Protein AF-A0A9N9J9T2-F1 (afdb_monomer_lite)

Sequence (168 aa):
MKNNNKITGERVERVKNRGFSSGNGGGGSRDRTGNNSKQLHEVREGLENTSSYTTLITSTDAVPVNKYKIKTFNEYQQLSKYFEQQIKIYNGIKRSLDLYMMKANEIMTEINDSDLTNIHQRNLKKIKKLFGDDSKCQEEIKKFYELQDDLKMIEEACKNATTNGIYK

Organism: NCBI:txid1348616

Radius of gyration: 35.99 Å; chains: 1; bounding box: 123×33×76 Å

Secondary structure (DSSP, 8-state):
------------------------------------------------------------------S----SHHHHHHHHHHHHHHHHHHHHHHHHHHHHHHHHHHHHHHHHT---HHHHHHHHHHHHHHHSTTSHHHHHHHHHHHHHHHHHHHHHHHHHHHHTTTT-

pLDDT: mean 70.75, std 25.99, range [29.69, 97.19]

Foldseek 3Di:
DDDDDDDDDDDDDDDDDDDDDDDDDDDDDDDDDDDDDDDDDDDDDDDDDDDDPPPPPPPCPPPPPLPQADQAPVSVVVLVVVVVVLVVLLVVLVVVLVVLVVVVVVLVVQVVVDPDPVSVVVSVVVCCACPNCPHPNVVSVVVNVVSVVNVVSSVVNVVVCVVVPSVD

Structure (mmCIF, N/CA/C/O backbone):
data_AF-A0A9N9J9T2-F1
#
_entry.id   AF-A0A9N9J9T2-F1
#
loop_
_atom_site.group_PDB
_atom_site.id
_atom_site.type_symbol
_atom_site.label_atom_id
_atom_site.label_alt_id
_atom_site.label_comp_id
_atom_site.label_asym_id
_atom_site.label_entity_id
_atom_site.label_seq_id
_atom_site.pdbx_PDB_ins_code
_atom_site.Cartn_x
_atom_site.Cartn_y
_atom_site.Cartn_z
_atom_site.occupancy
_atom_site.B_iso_or_equiv
_atom_site.auth_seq_id
_atom_site.auth_comp_id
_atom_site.auth_asym_id
_atom_site.auth_atom_id
_atom_site.pdbx_PDB_model_num
ATOM 1 N N . MET A 1 1 ? 60.808 2.353 -38.853 1.00 43.38 1 MET A N 1
ATOM 2 C CA . MET A 1 1 ? 59.407 2.762 -39.096 1.00 43.38 1 MET A CA 1
ATOM 3 C C . MET A 1 1 ? 58.790 1.794 -40.095 1.00 43.38 1 MET A C 1
ATOM 5 O O . MET A 1 1 ? 59.208 1.800 -41.244 1.00 43.38 1 MET A O 1
ATOM 9 N N . LYS A 1 2 ? 57.892 0.904 -39.656 1.00 41.19 2 LYS A N 1
ATOM 10 C CA . LYS A 1 2 ? 57.123 -0.006 -40.523 1.00 41.19 2 LYS A CA 1
ATOM 11 C C . LYS A 1 2 ? 55.777 -0.316 -39.866 1.00 41.19 2 LYS A C 1
ATOM 13 O O . LYS A 1 2 ? 55.774 -0.679 -38.694 1.00 41.19 2 LYS A O 1
ATOM 18 N N . ASN A 1 3 ? 54.697 -0.136 -40.629 1.00 34.12 3 ASN A N 1
ATOM 19 C CA . ASN A 1 3 ? 53.505 -0.996 -40.766 1.00 34.12 3 ASN A CA 1
ATOM 20 C C . ASN A 1 3 ? 52.404 -0.151 -41.442 1.00 34.12 3 ASN A C 1
ATOM 22 O O . ASN A 1 3 ? 51.939 0.820 -40.862 1.00 34.12 3 ASN A O 1
ATOM 26 N N . ASN A 1 4 ? 52.185 -0.272 -42.754 1.00 37.31 4 ASN A N 1
ATOM 27 C CA . ASN A 1 4 ? 51.507 -1.339 -43.516 1.00 37.31 4 ASN A CA 1
ATOM 28 C C . ASN A 1 4 ? 49.976 -1.192 -43.524 1.00 37.31 4 ASN A C 1
ATOM 30 O O . ASN A 1 4 ? 49.274 -1.742 -42.682 1.00 37.31 4 ASN A O 1
ATOM 34 N N . ASN A 1 5 ? 49.493 -0.503 -44.564 1.00 40.44 5 ASN A N 1
ATOM 35 C CA . ASN A 1 5 ? 48.143 -0.632 -45.108 1.00 40.44 5 ASN A CA 1
ATOM 36 C C . ASN A 1 5 ? 47.940 -2.043 -45.681 1.00 40.44 5 ASN A C 1
ATOM 38 O O . ASN A 1 5 ? 48.759 -2.506 -46.478 1.00 40.44 5 ASN A O 1
ATOM 42 N N . LYS A 1 6 ? 46.815 -2.687 -45.356 1.00 43.19 6 LYS A N 1
ATOM 43 C CA . LYS A 1 6 ? 46.263 -3.796 -46.146 1.00 43.19 6 LYS A CA 1
ATOM 44 C C . LYS A 1 6 ? 44.736 -3.796 -46.050 1.00 43.19 6 LYS A C 1
ATOM 46 O O . LYS A 1 6 ? 44.166 -4.214 -45.050 1.00 43.19 6 LYS A O 1
ATOM 51 N N . ILE A 1 7 ? 44.101 -3.317 -47.115 1.00 44.78 7 ILE A N 1
ATOM 52 C CA . ILE A 1 7 ? 42.688 -3.540 -47.441 1.00 44.78 7 ILE A CA 1
ATOM 53 C C . ILE A 1 7 ? 42.634 -4.785 -48.331 1.00 44.78 7 ILE A C 1
ATOM 55 O O . ILE A 1 7 ? 43.474 -4.911 -49.220 1.00 44.78 7 ILE A O 1
ATOM 59 N N . THR A 1 8 ? 41.688 -5.697 -48.089 1.00 38.03 8 THR A N 1
ATOM 60 C CA . THR A 1 8 ? 40.951 -6.500 -49.098 1.00 38.03 8 THR A CA 1
ATOM 61 C C . THR A 1 8 ? 40.082 -7.547 -48.400 1.00 38.03 8 THR A C 1
ATOM 63 O O . THR A 1 8 ? 40.555 -8.253 -47.512 1.00 38.03 8 THR A O 1
ATOM 66 N N . GLY A 1 9 ? 38.822 -7.666 -48.827 1.00 33.72 9 GLY A N 1
ATOM 67 C CA . GLY A 1 9 ? 37.941 -8.760 -48.418 1.00 33.72 9 GLY A CA 1
ATOM 68 C C . GLY A 1 9 ? 36.451 -8.450 -48.526 1.00 33.72 9 GLY A C 1
ATOM 69 O O . GLY A 1 9 ? 35.748 -8.517 -47.524 1.00 33.72 9 GLY A O 1
ATOM 70 N N . GLU A 1 10 ? 35.970 -8.114 -49.724 1.00 37.34 10 GLU A N 1
ATOM 71 C CA . GLU A 1 10 ? 34.547 -8.209 -50.062 1.00 37.34 10 GLU A CA 1
ATOM 72 C C . GLU A 1 10 ? 34.051 -9.652 -49.883 1.00 37.34 10 GLU A C 1
ATOM 74 O O . GLU A 1 10 ? 34.655 -10.594 -50.397 1.00 37.34 10 GLU A O 1
ATOM 79 N N . ARG A 1 11 ? 32.894 -9.821 -49.235 1.00 36.78 11 ARG A N 1
ATOM 80 C CA . ARG A 1 11 ? 31.978 -10.923 -49.547 1.00 36.78 11 ARG A CA 1
ATOM 81 C C . ARG A 1 11 ? 30.538 -10.469 -49.339 1.00 36.78 11 ARG A C 1
ATOM 83 O O . ARG A 1 11 ? 30.007 -10.466 -48.234 1.00 36.78 11 ARG A O 1
ATOM 90 N N . VAL A 1 12 ? 29.931 -10.074 -50.450 1.00 43.47 12 VAL A N 1
ATOM 91 C CA . VAL A 1 12 ? 28.489 -9.906 -50.628 1.00 43.47 12 VAL A CA 1
ATOM 92 C C . VAL A 1 12 ? 27.854 -11.295 -50.629 1.00 43.47 12 VAL A C 1
ATOM 94 O O . VAL A 1 12 ? 28.227 -12.127 -51.452 1.00 43.47 12 VAL A O 1
ATOM 97 N N . GLU A 1 13 ? 26.871 -11.556 -49.763 1.00 37.25 13 GLU A N 1
ATOM 98 C CA . GLU A 1 13 ? 25.964 -12.686 -49.976 1.00 37.25 13 GLU A CA 1
ATOM 99 C C . GLU A 1 13 ? 24.523 -12.413 -49.502 1.00 37.25 13 GLU A C 1
ATOM 101 O O . GLU A 1 13 ? 24.200 -12.439 -48.321 1.00 37.25 13 GLU A O 1
ATOM 106 N N . ARG A 1 14 ? 23.671 -12.212 -50.518 1.00 38.03 14 ARG A N 1
ATOM 107 C CA . ARG A 1 14 ? 22.262 -12.622 -50.665 1.00 38.03 14 ARG A CA 1
ATOM 108 C C . ARG A 1 14 ? 21.184 -12.068 -49.719 1.00 38.03 14 ARG A C 1
ATOM 110 O O . ARG A 1 14 ? 20.815 -12.653 -48.706 1.00 38.03 14 ARG A O 1
ATOM 117 N N . VAL A 1 15 ? 20.507 -11.059 -50.269 1.00 39.31 15 VAL A N 1
ATOM 118 C CA . VAL A 1 15 ? 19.073 -10.763 -50.123 1.00 39.31 15 VAL A CA 1
ATOM 119 C C . VAL A 1 15 ? 18.217 -12.030 -50.289 1.00 39.31 15 VAL A C 1
ATOM 121 O O . VAL A 1 15 ? 18.345 -12.752 -51.281 1.00 39.31 15 VAL A O 1
ATOM 124 N N . LYS A 1 16 ? 17.279 -12.257 -49.362 1.00 44.72 16 LYS A N 1
ATOM 125 C CA . LYS A 1 16 ? 16.072 -13.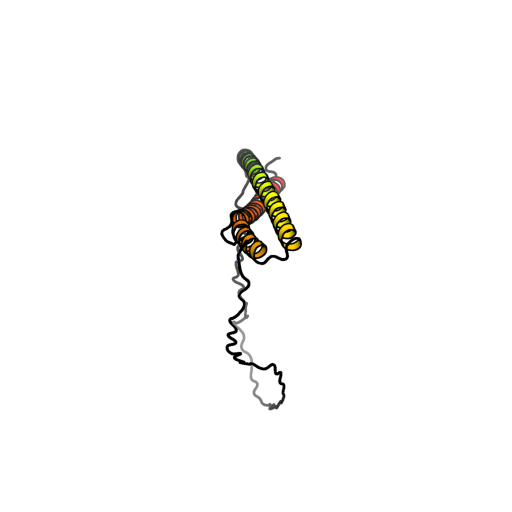064 -49.596 1.00 44.72 16 LYS A CA 1
ATOM 126 C C . LYS A 1 16 ? 14.836 -12.259 -49.204 1.00 44.72 16 LYS A C 1
ATOM 128 O O . LYS A 1 16 ? 14.505 -12.136 -48.030 1.00 44.72 16 LYS A O 1
ATOM 133 N N . ASN A 1 17 ? 14.155 -11.762 -50.233 1.00 38.88 17 ASN A N 1
ATOM 134 C CA . ASN A 1 17 ? 12.765 -11.325 -50.198 1.00 38.88 17 ASN A CA 1
ATOM 135 C C . ASN A 1 17 ? 11.857 -12.473 -49.740 1.00 38.88 17 ASN A C 1
ATOM 137 O O . ASN A 1 17 ? 11.905 -13.559 -50.321 1.00 38.88 17 ASN A O 1
ATOM 141 N N . ARG A 1 18 ? 10.961 -12.199 -48.789 1.00 41.44 18 ARG A N 1
ATOM 142 C CA . ARG A 1 18 ? 9.620 -12.797 -48.744 1.00 41.44 18 ARG A CA 1
ATOM 143 C C . ARG A 1 18 ? 8.644 -11.720 -48.294 1.00 41.44 18 ARG A C 1
ATOM 145 O O . ARG A 1 18 ? 8.709 -11.260 -47.160 1.00 41.44 18 ARG A O 1
ATOM 152 N N . GLY A 1 19 ? 7.805 -11.293 -49.229 1.00 37.97 19 GLY A N 1
ATOM 153 C CA . GLY A 1 19 ? 6.693 -10.398 -48.958 1.00 37.97 19 GLY A CA 1
ATOM 154 C C . GLY A 1 19 ? 5.543 -11.125 -48.275 1.00 37.97 19 GLY A C 1
ATOM 155 O O . GLY A 1 19 ? 5.383 -12.330 -48.450 1.00 37.97 19 GLY A O 1
ATOM 156 N N . PHE A 1 20 ? 4.727 -10.357 -47.561 1.00 39.91 20 PHE A N 1
ATOM 157 C CA . PHE A 1 20 ? 3.303 -10.622 -47.424 1.00 39.91 20 PHE A CA 1
ATOM 158 C C . PHE A 1 20 ? 2.547 -9.299 -47.525 1.00 39.91 20 PHE A C 1
ATOM 160 O O . PHE A 1 20 ? 2.915 -8.295 -46.916 1.00 39.91 20 PHE A O 1
ATOM 167 N N . SER A 1 21 ? 1.554 -9.334 -48.403 1.00 40.28 21 SER A N 1
ATOM 168 C CA . SER A 1 21 ? 0.774 -8.227 -48.927 1.00 40.28 21 SER A CA 1
ATOM 169 C C . SER A 1 21 ? -0.195 -7.634 -47.908 1.00 40.28 21 SER A C 1
ATOM 171 O O . SER A 1 21 ? -0.808 -8.348 -47.117 1.00 40.28 21 SER A O 1
ATOM 173 N N . SER A 1 22 ? -0.392 -6.324 -48.014 1.00 45.59 22 SER A N 1
ATOM 174 C CA . SER A 1 22 ? -1.598 -5.618 -47.592 1.00 45.59 22 SER A CA 1
ATOM 175 C C . SER A 1 22 ? -2.750 -5.902 -48.569 1.00 45.59 22 SER A C 1
ATOM 177 O O . SER A 1 22 ? -2.521 -6.070 -49.767 1.00 45.59 22 SER A O 1
ATOM 179 N N . GLY A 1 23 ? -3.997 -5.935 -48.086 1.00 35.69 23 GLY A N 1
ATOM 180 C CA . GLY A 1 23 ? -5.167 -5.998 -48.969 1.00 35.69 23 GLY A CA 1
ATOM 181 C C . GLY A 1 23 ? -6.506 -6.164 -48.251 1.00 35.69 23 GLY A C 1
ATOM 182 O O . GLY A 1 23 ? -6.842 -7.257 -47.813 1.00 35.69 23 GLY A O 1
ATOM 183 N N . ASN A 1 24 ? -7.266 -5.069 -48.177 1.00 43.25 24 ASN A N 1
ATOM 184 C CA . ASN A 1 24 ? -8.675 -4.997 -47.778 1.00 43.25 24 ASN A CA 1
ATOM 185 C C . ASN A 1 24 ? -9.620 -5.594 -48.843 1.00 43.25 24 ASN A C 1
ATOM 187 O O . ASN A 1 24 ? -9.372 -5.453 -50.038 1.00 43.25 24 ASN A O 1
ATOM 191 N N . GLY A 1 25 ? -10.774 -6.106 -48.403 1.00 34.62 25 GLY A N 1
ATOM 192 C CA . GLY A 1 25 ? -11.996 -6.327 -49.198 1.00 34.62 25 GLY A CA 1
ATOM 193 C C . GLY A 1 25 ? -13.038 -7.054 -48.331 1.00 34.62 25 GLY A C 1
ATOM 194 O O . GLY A 1 25 ? -12.674 -7.992 -47.640 1.00 34.62 25 GLY A O 1
ATOM 195 N N . GLY A 1 26 ? -14.315 -6.685 -48.207 1.00 36.78 26 GLY A N 1
ATOM 196 C CA . GLY A 1 26 ? -15.171 -5.820 -49.017 1.00 36.78 26 GLY A CA 1
ATOM 197 C C . GLY A 1 26 ? -16.299 -6.645 -49.658 1.00 36.78 26 GLY A C 1
ATOM 198 O O . GLY A 1 26 ? -16.029 -7.399 -50.584 1.00 36.78 26 GLY A O 1
ATOM 199 N N . GLY A 1 27 ? -17.547 -6.460 -49.197 1.00 32.56 27 GLY A N 1
ATOM 200 C CA . GLY A 1 27 ? -18.795 -6.969 -49.811 1.00 32.56 27 GLY A CA 1
ATOM 201 C C . GLY A 1 27 ? -19.479 -8.086 -49.002 1.00 32.56 27 GLY A C 1
ATOM 202 O O . GLY A 1 27 ? -18.812 -8.988 -48.524 1.00 32.56 27 GLY A O 1
ATOM 203 N N . GLY A 1 28 ? -20.793 -8.131 -48.770 1.00 33.31 28 GLY A N 1
ATOM 204 C CA . GLY A 1 28 ? -21.924 -7.340 -49.254 1.00 33.31 28 GLY A CA 1
ATOM 205 C C . GLY A 1 28 ? -23.190 -8.222 -49.295 1.00 33.31 28 GLY A C 1
ATOM 206 O O . GLY A 1 28 ? -23.193 -9.226 -49.990 1.00 33.31 28 GLY A O 1
ATOM 207 N N . SER A 1 29 ? -24.223 -7.820 -48.542 1.00 43.09 29 SER A N 1
ATOM 208 C CA . SER A 1 29 ? -25.690 -7.942 -48.749 1.00 43.09 29 SER A CA 1
ATOM 209 C C . SER A 1 29 ? -26.354 -9.231 -49.291 1.00 43.09 29 SER A C 1
ATOM 211 O O . SER A 1 29 ? -26.075 -9.646 -50.411 1.00 43.09 29 SER A O 1
ATOM 213 N N . ARG A 1 30 ? -27.453 -9.683 -48.648 1.00 42.28 30 ARG A N 1
ATOM 214 C CA . ARG A 1 30 ? -28.866 -9.391 -49.036 1.00 42.28 30 ARG A CA 1
ATOM 215 C C . ARG A 1 30 ? -29.908 -10.204 -48.240 1.00 42.28 30 ARG A C 1
ATOM 217 O O . ARG A 1 30 ? -29.712 -11.376 -47.945 1.00 42.28 30 ARG A O 1
ATOM 224 N N . ASP A 1 31 ? -31.027 -9.529 -47.981 1.00 42.00 31 ASP A N 1
ATOM 225 C CA . ASP A 1 31 ? -32.300 -9.974 -47.397 1.00 42.00 31 ASP A CA 1
ATOM 226 C C . ASP A 1 31 ? -33.009 -11.126 -48.137 1.00 42.00 31 ASP A C 1
ATOM 228 O O . ASP A 1 31 ? -32.823 -11.291 -49.344 1.00 42.00 31 ASP A O 1
ATOM 232 N N . ARG A 1 32 ? -33.943 -11.806 -47.443 1.00 38.19 32 ARG A N 1
ATOM 233 C CA . ARG A 1 32 ? -35.380 -11.937 -47.817 1.00 38.19 32 ARG A CA 1
ATOM 234 C C . ARG A 1 32 ? -36.150 -12.798 -46.788 1.00 38.19 32 ARG A C 1
ATOM 236 O O . ARG A 1 32 ? -35.750 -13.921 -46.525 1.00 38.19 32 ARG A O 1
ATOM 243 N N . THR A 1 33 ? -37.085 -12.228 -46.016 1.00 33.22 33 THR A N 1
ATOM 244 C CA 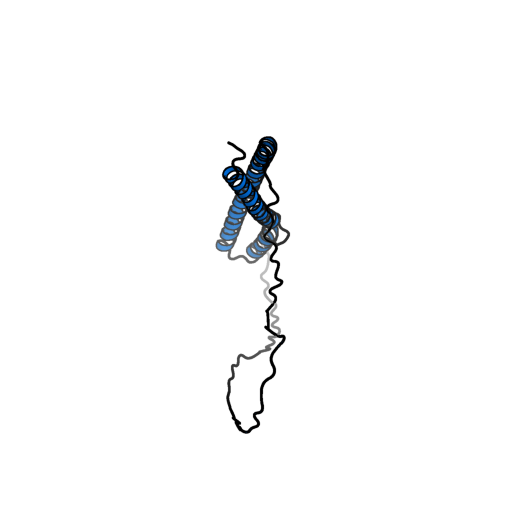. THR A 1 33 ? -38.565 -12.165 -46.204 1.00 33.22 33 THR A CA 1
ATOM 245 C C . THR A 1 33 ? -39.329 -13.489 -46.070 1.00 33.22 33 THR A C 1
ATOM 247 O O . THR A 1 33 ? -39.033 -14.444 -46.776 1.00 33.22 33 THR A O 1
ATOM 250 N N . GLY A 1 34 ? -40.410 -13.487 -45.273 1.00 29.91 34 GLY A N 1
ATOM 251 C CA . GLY A 1 34 ? -41.470 -14.501 -45.362 1.00 29.91 34 GLY A CA 1
ATOM 252 C C . GLY A 1 34 ? -42.441 -14.552 -44.175 1.00 29.91 34 GLY A C 1
ATOM 253 O O . GLY A 1 34 ? -42.348 -15.456 -43.357 1.00 29.91 34 GLY A O 1
ATOM 254 N N . ASN A 1 35 ? -43.379 -13.600 -44.098 1.00 36.97 35 ASN A N 1
ATOM 255 C CA . ASN A 1 35 ? -44.600 -13.682 -43.277 1.00 36.97 35 ASN A CA 1
ATOM 256 C C . ASN A 1 35 ? -45.605 -14.695 -43.863 1.00 36.97 35 ASN A C 1
ATOM 258 O O . ASN A 1 35 ? -45.621 -14.859 -45.079 1.00 36.97 35 ASN A O 1
ATOM 262 N N . ASN A 1 36 ? -46.461 -15.278 -43.003 1.00 34.34 36 ASN A N 1
ATOM 263 C CA . ASN A 1 36 ? -47.890 -15.662 -43.183 1.00 34.34 36 ASN A CA 1
ATOM 264 C C . ASN A 1 36 ? -4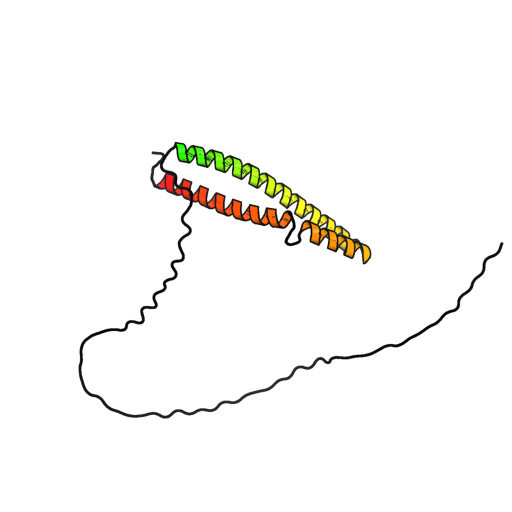8.294 -16.524 -41.951 1.00 34.34 36 ASN A C 1
ATOM 266 O O . ASN A 1 36 ? -47.653 -17.541 -41.732 1.00 34.34 36 ASN A O 1
ATOM 270 N N . SER A 1 37 ? -49.173 -16.213 -40.982 1.00 35.81 37 SER A N 1
ATOM 271 C CA . SER A 1 37 ? -50.514 -15.599 -40.851 1.00 35.81 37 SER A CA 1
ATOM 272 C C . SER A 1 37 ? -51.690 -16.607 -40.831 1.00 35.81 37 SER A C 1
ATOM 274 O O . SER A 1 37 ? -51.918 -17.251 -41.850 1.00 35.81 37 SER A O 1
ATOM 276 N N . LYS A 1 38 ? -52.493 -16.560 -39.734 1.00 37.31 38 LYS A N 1
ATOM 277 C CA . LYS A 1 38 ? -53.918 -16.994 -39.538 1.00 37.31 38 LYS A CA 1
ATOM 278 C C . LYS A 1 38 ? -54.155 -18.517 -39.327 1.00 37.31 38 LYS A C 1
ATOM 280 O O . LYS A 1 38 ? -53.506 -19.296 -39.995 1.00 37.31 38 LYS A O 1
ATOM 285 N N . GLN A 1 39 ? -55.034 -19.050 -38.452 1.00 32.12 39 GLN A N 1
ATOM 286 C CA . GLN A 1 39 ? -56.303 -18.594 -37.837 1.00 32.12 39 GLN A CA 1
ATOM 287 C C . GLN A 1 39 ? -56.778 -19.558 -36.690 1.00 32.12 39 GLN A C 1
ATOM 289 O O . GLN A 1 39 ? -56.540 -20.754 -36.785 1.00 32.12 39 GLN A O 1
ATOM 294 N N . LEU A 1 40 ? -57.513 -19.006 -35.701 1.00 29.83 40 LEU A N 1
ATOM 295 C CA . LEU A 1 40 ? -58.696 -19.510 -34.937 1.00 29.83 40 LEU A CA 1
ATOM 296 C C . LEU A 1 40 ? -58.693 -20.838 -34.130 1.00 29.83 40 LEU A C 1
ATOM 298 O O . LEU A 1 40 ? -58.749 -21.914 -34.711 1.00 29.83 40 LEU A O 1
ATOM 302 N N . HIS A 1 41 ? -58.899 -20.744 -32.803 1.00 31.19 41 HIS A N 1
ATOM 303 C CA . HIS A 1 41 ? -60.170 -21.124 -32.140 1.00 31.19 41 HIS A CA 1
ATOM 304 C C . HIS A 1 41 ? -60.210 -20.666 -30.664 1.00 31.19 41 HIS A C 1
ATOM 306 O O . HIS A 1 41 ? -59.236 -20.784 -29.929 1.00 31.19 41 HIS A O 1
ATOM 312 N N . GLU A 1 42 ? -61.358 -20.139 -30.251 1.00 35.22 42 GLU A N 1
ATOM 313 C CA . GLU A 1 42 ? -61.709 -19.594 -28.933 1.00 35.22 42 GLU A CA 1
ATOM 314 C C . GLU A 1 42 ? -62.608 -20.606 -28.197 1.00 35.22 42 GLU A C 1
ATOM 316 O O . GLU A 1 42 ? -63.548 -21.056 -28.840 1.00 35.22 42 GLU A O 1
ATOM 321 N N . VAL A 1 43 ? -62.355 -20.955 -26.915 1.00 31.59 43 VAL A N 1
ATOM 322 C CA . VAL A 1 43 ? -63.358 -21.382 -25.893 1.00 31.59 43 VAL A CA 1
ATOM 323 C C . VAL A 1 43 ? -62.772 -21.293 -24.454 1.00 31.59 43 VAL A C 1
ATOM 325 O O . VAL A 1 43 ? -61.826 -21.997 -24.125 1.00 31.59 43 VAL A O 1
ATOM 328 N N . ARG A 1 44 ? -63.415 -20.438 -23.634 1.00 30.80 44 ARG A N 1
ATOM 329 C CA . ARG A 1 44 ? -63.702 -20.409 -22.167 1.00 30.80 44 ARG A CA 1
ATOM 330 C C . ARG A 1 44 ? -62.706 -20.835 -21.061 1.00 30.80 44 ARG A C 1
ATOM 332 O O . ARG A 1 44 ? -62.300 -21.982 -20.962 1.00 30.80 44 ARG A O 1
ATOM 339 N N . GLU A 1 45 ? -62.560 -19.884 -20.125 1.00 34.28 45 GLU A N 1
ATOM 340 C CA . GLU A 1 45 ? -62.636 -19.961 -18.645 1.00 34.28 45 GLU A CA 1
ATOM 341 C C . GLU A 1 45 ? -62.039 -21.176 -17.908 1.00 34.28 45 GLU A C 1
ATOM 343 O O . GLU A 1 45 ? -62.630 -22.250 -17.838 1.00 34.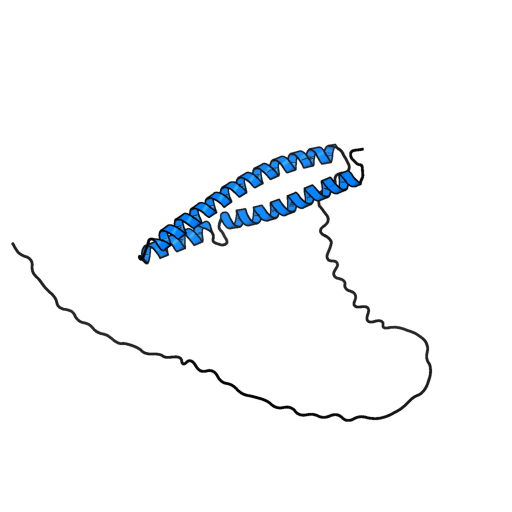28 45 GLU A O 1
ATOM 348 N N . GLY A 1 46 ? -60.934 -20.918 -17.202 1.00 29.69 46 GLY A N 1
ATOM 349 C CA . GLY A 1 46 ? -60.404 -21.746 -16.120 1.00 29.69 46 GLY A CA 1
ATOM 350 C C . GLY A 1 46 ? -59.449 -20.922 -15.257 1.00 29.69 46 GLY A C 1
ATOM 351 O O . GLY A 1 46 ? -58.386 -20.513 -15.713 1.00 29.69 46 GLY A O 1
ATOM 352 N N . LEU A 1 47 ? -59.883 -20.616 -14.038 1.00 35.94 47 LEU A N 1
ATOM 353 C CA . LEU A 1 47 ? -59.141 -19.911 -13.000 1.00 35.94 47 LEU A CA 1
ATOM 354 C C . LEU A 1 47 ? -57.970 -20.789 -12.495 1.00 35.94 47 LEU A C 1
ATOM 356 O O . LEU A 1 47 ? -58.131 -21.994 -12.337 1.00 35.94 47 LEU A O 1
ATOM 360 N N . GLU A 1 48 ? -56.863 -20.124 -12.153 1.00 31.70 48 GLU A N 1
ATOM 361 C CA . GLU A 1 48 ? -55.786 -20.544 -11.236 1.00 31.70 48 GLU A CA 1
ATOM 362 C C . GLU A 1 48 ? -54.541 -21.297 -11.760 1.00 31.70 48 GLU A C 1
ATOM 364 O O . GLU A 1 48 ? -54.580 -22.403 -12.287 1.00 31.70 48 GLU A O 1
ATOM 369 N N . ASN A 1 49 ? -53.411 -20.678 -11.388 1.00 32.53 49 ASN A N 1
ATOM 370 C CA . ASN A 1 49 ? -52.112 -21.231 -11.002 1.00 32.53 49 ASN A CA 1
ATOM 371 C C . ASN A 1 49 ? -50.920 -21.236 -11.982 1.00 32.53 49 ASN A C 1
ATOM 373 O O . ASN A 1 49 ? -50.797 -22.024 -12.911 1.00 32.53 49 ASN A O 1
ATOM 377 N N . THR A 1 50 ? -49.938 -20.423 -11.560 1.00 33.88 50 THR A N 1
ATOM 378 C CA . THR A 1 50 ? -48.480 -20.561 -11.704 1.00 33.88 50 THR A CA 1
ATOM 379 C C . THR A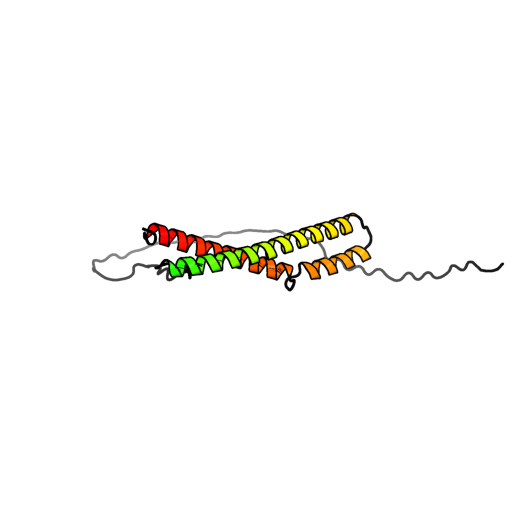 1 50 ? -47.853 -20.283 -13.068 1.00 33.88 50 THR A C 1
ATOM 381 O O . THR A 1 50 ? -47.823 -21.129 -13.947 1.00 33.88 50 THR A O 1
ATOM 384 N N . SER A 1 51 ? -47.239 -19.103 -13.194 1.00 36.88 51 SER A N 1
ATOM 385 C CA . SER A 1 51 ? -45.813 -18.949 -13.537 1.00 36.88 51 SER A CA 1
ATOM 386 C C . SER A 1 51 ? -45.538 -17.465 -13.794 1.00 36.88 51 SER A C 1
ATOM 388 O O . SER A 1 51 ? -45.514 -16.987 -14.927 1.00 36.88 51 SER A O 1
ATOM 390 N N . SER A 1 52 ? -45.368 -16.695 -12.718 1.00 38.91 52 SER A N 1
ATOM 391 C CA . SER A 1 52 ? -44.591 -15.467 -12.819 1.00 38.91 52 SER A CA 1
ATOM 392 C C . SER A 1 52 ? -43.149 -15.901 -13.056 1.00 38.91 52 SER A C 1
ATOM 394 O O . SER A 1 52 ? -42.576 -16.593 -12.212 1.00 38.91 52 SER A O 1
ATOM 396 N N . TYR A 1 53 ? -42.551 -15.510 -14.182 1.00 35.59 53 TYR A N 1
ATOM 397 C CA . TYR A 1 53 ? -41.099 -15.545 -14.338 1.00 35.59 53 TYR A CA 1
ATOM 398 C C . TYR A 1 53 ? -40.500 -14.514 -13.377 1.00 35.59 53 TYR A C 1
ATOM 400 O O . TYR A 1 53 ? -40.136 -13.400 -13.740 1.00 35.59 53 TYR A O 1
ATOM 408 N N . THR A 1 54 ? -40.466 -14.895 -12.105 1.00 33.12 54 THR A N 1
ATOM 409 C CA . THR A 1 54 ? -39.654 -14.288 -11.074 1.00 33.12 54 THR A CA 1
ATOM 410 C C . THR A 1 54 ? -38.233 -14.668 -11.440 1.00 33.12 54 THR A C 1
ATOM 412 O O . THR A 1 54 ? -37.784 -15.781 -11.166 1.00 33.12 54 THR A O 1
ATOM 415 N N . THR A 1 55 ? -37.526 -13.769 -12.118 1.00 37.59 55 THR A N 1
ATOM 416 C CA . THR A 1 55 ? -36.070 -13.836 -12.184 1.00 37.59 55 THR A CA 1
ATOM 417 C C . THR A 1 55 ? -35.579 -13.714 -10.746 1.00 37.59 55 THR A C 1
ATOM 419 O O . THR A 1 55 ? -35.464 -12.617 -10.204 1.00 37.59 55 THR A O 1
ATOM 422 N N . LEU A 1 56 ? -35.374 -14.859 -10.095 1.00 41.25 56 LEU A N 1
ATOM 423 C CA . LEU A 1 56 ? -34.631 -14.968 -8.853 1.00 41.25 56 LEU A CA 1
ATOM 424 C C . LEU A 1 56 ? -33.222 -14.468 -9.155 1.00 41.25 56 LEU A C 1
ATOM 426 O O . LEU A 1 56 ? -32.368 -15.209 -9.633 1.00 41.25 56 LEU A O 1
ATOM 430 N N . ILE A 1 57 ? -32.986 -13.186 -8.892 1.00 46.16 57 ILE A N 1
ATOM 431 C CA . ILE A 1 57 ? -31.638 -12.670 -8.705 1.00 46.16 57 ILE A CA 1
ATOM 432 C C . ILE A 1 57 ? -31.175 -13.231 -7.358 1.00 46.16 57 ILE A C 1
ATOM 434 O O . ILE A 1 57 ? -31.199 -12.560 -6.334 1.00 46.16 57 ILE A O 1
ATOM 438 N N . THR A 1 58 ? -30.770 -14.498 -7.339 1.00 46.31 58 THR A N 1
ATOM 439 C CA . THR A 1 58 ? -29.838 -15.002 -6.330 1.00 46.31 58 THR A CA 1
ATOM 440 C C . THR A 1 58 ? -28.438 -14.563 -6.745 1.00 46.31 58 THR A C 1
ATOM 442 O O . THR A 1 58 ? -27.603 -15.377 -7.122 1.00 46.31 58 THR A O 1
ATOM 445 N N . SER A 1 59 ? -28.205 -13.252 -6.719 1.00 43.69 59 SER A N 1
ATOM 446 C CA . SER A 1 59 ? -26.874 -12.704 -6.487 1.00 43.69 59 SER A CA 1
ATOM 447 C C . SER A 1 59 ? -26.924 -12.169 -5.070 1.00 43.69 59 SER A C 1
ATOM 449 O O . SER A 1 59 ? -27.269 -11.016 -4.825 1.00 43.69 59 SER A O 1
ATOM 451 N N . THR A 1 60 ? -26.675 -13.042 -4.097 1.00 45.69 60 THR A N 1
ATOM 452 C CA . THR A 1 60 ? -26.179 -12.575 -2.806 1.00 45.69 60 THR A CA 1
ATOM 453 C C . THR A 1 60 ? -24.778 -12.037 -3.061 1.00 45.69 60 THR A C 1
ATOM 455 O O . THR A 1 60 ? -23.788 -12.714 -2.788 1.00 45.69 60 THR A O 1
ATOM 458 N N . ASP A 1 61 ? -24.705 -10.828 -3.614 1.00 48.28 61 ASP A N 1
ATOM 459 C CA . ASP A 1 61 ? -23.575 -9.940 -3.412 1.00 48.28 61 ASP A CA 1
ATOM 460 C C . ASP A 1 61 ? -23.542 -9.698 -1.907 1.00 48.28 61 ASP A C 1
ATOM 462 O O . ASP A 1 61 ? -24.245 -8.842 -1.366 1.00 48.28 61 ASP A O 1
ATOM 466 N N . ALA A 1 62 ? -22.842 -10.586 -1.199 1.00 56.44 62 ALA A N 1
ATOM 467 C CA . ALA A 1 62 ? -22.665 -10.486 0.231 1.00 56.44 62 ALA A CA 1
ATOM 468 C C . ALA A 1 62 ? -22.000 -9.135 0.473 1.00 56.44 62 ALA A C 1
ATOM 470 O O . ALA A 1 62 ? -20.827 -8.956 0.146 1.00 56.44 62 ALA A O 1
ATOM 471 N N . VAL A 1 63 ? -22.777 -8.177 0.988 1.00 59.91 63 VAL A N 1
ATOM 472 C CA . VAL A 1 63 ? -22.257 -6.881 1.417 1.00 59.91 63 VAL A CA 1
ATOM 473 C C . VAL A 1 63 ? -21.049 -7.196 2.293 1.00 59.91 63 VAL A C 1
ATOM 475 O O . VAL A 1 63 ? -21.224 -7.932 3.271 1.00 59.91 63 VAL A O 1
ATOM 478 N N . PRO A 1 64 ? -19.834 -6.749 1.928 1.00 63.16 64 PRO A N 1
ATOM 479 C CA . PRO A 1 64 ? -18.645 -7.087 2.686 1.00 63.16 64 PRO A CA 1
ATOM 480 C C . PRO A 1 64 ? -18.863 -6.618 4.120 1.00 63.16 64 PRO A C 1
ATOM 482 O O . PRO A 1 64 ? -18.956 -5.425 4.400 1.00 63.16 64 PRO A O 1
ATOM 485 N N . VAL A 1 65 ? -19.041 -7.582 5.022 1.00 78.38 65 VAL A N 1
ATOM 486 C CA . VAL A 1 65 ? -19.321 -7.291 6.422 1.00 78.38 65 VAL A CA 1
ATOM 487 C C . VAL A 1 65 ? -18.047 -6.711 7.005 1.00 78.38 65 VAL A C 1
ATOM 489 O O . VAL A 1 65 ? -17.000 -7.362 6.999 1.00 78.38 65 VAL A O 1
ATOM 492 N N . ASN A 1 66 ? -18.135 -5.478 7.499 1.00 83.62 66 ASN A N 1
ATOM 493 C CA . ASN A 1 66 ? -17.017 -4.824 8.150 1.00 83.62 66 ASN A CA 1
ATOM 494 C C . ASN A 1 66 ? -16.511 -5.695 9.311 1.00 83.62 66 ASN A C 1
ATOM 496 O O . ASN A 1 66 ? -17.263 -6.044 10.226 1.00 83.62 66 ASN A O 1
ATOM 500 N N . LYS A 1 67 ? -15.229 -6.068 9.257 1.00 89.69 67 LYS A N 1
ATOM 501 C CA . LYS A 1 67 ? -14.611 -6.960 10.247 1.00 89.69 67 LYS A CA 1
ATOM 502 C C . LYS A 1 67 ? -14.435 -6.306 11.620 1.00 89.69 67 LYS A C 1
ATOM 504 O O . LYS A 1 67 ? -14.237 -7.012 12.607 1.00 89.69 67 LYS A O 1
ATOM 509 N N . TYR A 1 68 ? -14.500 -4.977 11.700 1.00 89.69 68 TYR A N 1
ATOM 510 C CA . TYR A 1 68 ? -14.379 -4.231 12.945 1.00 89.69 68 TYR A CA 1
ATOM 511 C C . TYR A 1 68 ? -15.756 -3.922 13.523 1.00 89.69 68 TYR A C 1
ATOM 513 O O . TYR A 1 68 ? -16.617 -3.323 12.879 1.00 89.69 68 TYR A O 1
ATOM 521 N N . LYS A 1 69 ? -15.952 -4.290 14.789 1.00 87.75 69 LYS A N 1
ATOM 522 C CA . LYS A 1 69 ? -17.149 -3.945 15.552 1.00 87.75 69 LYS A CA 1
ATOM 523 C C . LYS A 1 69 ? -16.732 -3.401 16.904 1.00 87.75 69 LYS A C 1
ATOM 525 O O . LYS A 1 69 ? -16.149 -4.118 17.706 1.00 87.75 69 LYS A O 1
ATOM 530 N N . ILE A 1 70 ? -17.052 -2.139 17.147 1.00 88.81 70 ILE A N 1
ATOM 531 C CA . ILE A 1 70 ? -16.815 -1.488 18.431 1.00 88.81 70 ILE A CA 1
ATOM 532 C C . ILE A 1 70 ? -18.127 -1.564 19.206 1.00 88.81 70 ILE A C 1
ATOM 534 O O . ILE A 1 70 ? -19.155 -1.096 18.724 1.00 88.81 70 ILE A O 1
ATOM 538 N N . LYS A 1 71 ? -18.104 -2.195 20.377 1.00 88.00 71 LYS A N 1
ATOM 539 C CA . LYS A 1 71 ? -19.202 -2.250 21.356 1.00 88.00 71 LYS A CA 1
ATOM 540 C C . LYS A 1 71 ? -18.802 -1.622 22.688 1.00 88.00 71 LYS A C 1
ATOM 542 O O . LYS A 1 71 ? -19.664 -1.217 23.456 1.00 88.00 71 LYS A O 1
ATOM 547 N N . THR A 1 72 ? -17.503 -1.580 22.969 1.00 86.62 72 THR A N 1
ATOM 548 C CA . THR A 1 72 ? -16.929 -1.149 24.242 1.00 86.62 72 THR A CA 1
ATOM 549 C C . THR A 1 72 ? -15.790 -0.155 24.031 1.00 86.62 72 THR A C 1
ATOM 551 O O . THR A 1 72 ? -15.128 -0.133 22.991 1.00 86.62 72 THR A O 1
ATOM 554 N N . PHE A 1 73 ? -15.500 0.633 25.067 1.00 85.31 73 PHE A N 1
ATOM 555 C CA . PHE A 1 73 ? -14.359 1.548 25.065 1.00 85.31 73 PHE A CA 1
ATOM 556 C C . PHE A 1 73 ? -13.010 0.822 24.913 1.00 85.31 73 PHE A C 1
ATOM 558 O O . PHE A 1 73 ? -12.111 1.320 24.238 1.00 85.31 73 PHE A O 1
ATOM 565 N N . ASN A 1 74 ? -12.869 -0.380 25.479 1.00 89.62 74 ASN A N 1
ATOM 566 C CA . ASN A 1 74 ? -11.644 -1.172 25.352 1.00 89.62 74 ASN A CA 1
ATOM 567 C C . ASN A 1 74 ? -11.393 -1.626 23.901 1.00 89.62 74 ASN A C 1
ATOM 569 O O . ASN A 1 74 ? -10.268 -1.526 23.417 1.00 89.62 74 ASN A O 1
ATOM 573 N N . GLU A 1 75 ? -12.430 -2.068 23.181 1.00 89.50 75 GLU A N 1
ATOM 574 C CA . GLU A 1 75 ? -12.311 -2.413 21.753 1.00 89.50 75 GLU A CA 1
ATOM 575 C C . GLU A 1 75 ? -11.902 -1.194 20.919 1.00 89.50 75 GLU A C 1
ATOM 577 O O . GLU A 1 75 ? -11.043 -1.304 20.045 1.00 89.50 75 GLU A O 1
ATOM 582 N N . TYR A 1 76 ? -12.445 -0.014 21.232 1.00 88.81 76 TYR A N 1
ATOM 583 C CA . TYR A 1 76 ? -12.012 1.228 20.595 1.00 88.81 76 TYR A CA 1
ATOM 584 C C . TYR A 1 76 ? -10.534 1.539 20.867 1.00 88.81 76 TYR A C 1
ATOM 586 O O . TYR A 1 76 ? -9.793 1.865 19.942 1.00 88.81 76 TYR A O 1
ATOM 594 N N . GLN A 1 77 ? -10.072 1.405 22.115 1.00 90.25 77 GLN A N 1
ATOM 595 C CA . GLN A 1 77 ? -8.663 1.628 22.452 1.00 90.25 77 GLN A CA 1
ATOM 596 C C . GLN A 1 77 ? -7.725 0.660 21.719 1.00 90.25 77 GLN A C 1
ATOM 598 O O . GLN A 1 77 ? -6.653 1.065 21.267 1.00 90.25 77 GLN A O 1
ATOM 603 N N . GLN A 1 78 ? -8.113 -0.611 21.589 1.00 91.56 78 GLN A N 1
ATOM 604 C CA . GLN A 1 78 ? -7.346 -1.597 20.825 1.00 91.56 78 GLN A CA 1
ATOM 605 C C . GLN A 1 78 ? -7.292 -1.232 19.339 1.00 91.56 78 GLN A C 1
ATOM 607 O O . GLN A 1 78 ? -6.215 -1.257 18.742 1.00 91.56 78 GLN A O 1
ATOM 612 N N . LEU A 1 79 ? -8.428 -0.830 18.764 1.00 92.62 79 LEU A N 1
ATOM 613 C CA . LEU A 1 79 ? -8.507 -0.407 17.370 1.00 92.62 79 LEU A CA 1
ATOM 614 C C . LEU A 1 79 ? -7.682 0.858 17.101 1.00 92.62 79 LEU A C 1
ATOM 616 O O . LEU A 1 79 ? -6.997 0.936 16.087 1.00 92.62 79 LEU A O 1
ATOM 620 N N . SER A 1 80 ? -7.678 1.809 18.037 1.00 90.31 80 SER A N 1
ATOM 621 C CA . SER A 1 80 ? -6.852 3.018 17.965 1.00 90.31 80 SER A CA 1
ATOM 622 C C . SER A 1 80 ? -5.354 2.684 17.931 1.00 90.31 80 SER A C 1
ATOM 624 O O . SER A 1 80 ? -4.632 3.137 17.044 1.00 90.31 80 SER A O 1
ATOM 626 N N . LYS A 1 81 ? -4.888 1.788 18.813 1.00 93.31 81 LYS A N 1
ATOM 627 C CA . LYS A 1 81 ? -3.492 1.308 18.794 1.00 93.31 81 LYS A CA 1
ATOM 628 C C . LYS A 1 81 ? -3.132 0.621 17.477 1.00 93.31 81 LYS A C 1
ATOM 630 O O . LYS A 1 81 ? -2.026 0.796 16.971 1.00 93.31 81 LYS A O 1
ATOM 635 N N . TYR A 1 82 ? -4.048 -0.174 16.928 1.00 93.12 82 TYR A N 1
ATOM 636 C CA . TYR A 1 82 ? -3.852 -0.817 15.632 1.00 93.12 82 TYR A CA 1
ATOM 637 C C . TYR A 1 82 ? -3.754 0.214 14.498 1.00 93.12 82 TYR A C 1
ATOM 639 O O . TYR A 1 82 ? -2.835 0.153 13.684 1.00 93.12 82 TYR A O 1
ATOM 647 N N . PHE A 1 83 ? -4.633 1.215 14.490 1.00 92.12 83 PHE A N 1
ATOM 648 C CA . PHE A 1 83 ? -4.608 2.309 13.522 1.00 92.12 83 PHE A CA 1
ATOM 649 C C . PHE A 1 83 ? -3.280 3.087 13.548 1.00 92.12 83 PHE A C 1
ATOM 651 O O . PHE A 1 83 ? -2.698 3.360 12.498 1.00 92.12 83 PHE A O 1
ATOM 658 N N . GLU A 1 84 ? -2.726 3.367 14.731 1.00 92.69 84 GLU A N 1
ATOM 659 C CA . GLU A 1 84 ? -1.400 3.991 14.854 1.00 92.69 84 GLU A CA 1
ATOM 660 C C . GLU A 1 84 ? -0.282 3.148 14.219 1.00 92.69 84 GLU A C 1
ATOM 662 O O . GLU A 1 84 ? 0.649 3.689 13.613 1.00 92.69 84 GLU A O 1
ATOM 667 N N . GLN A 1 85 ? -0.352 1.818 14.337 1.00 94.44 85 GLN A N 1
ATOM 668 C CA . GLN A 1 85 ? 0.600 0.914 13.683 1.00 94.44 85 GLN A CA 1
ATOM 669 C C . GLN A 1 85 ? 0.432 0.942 12.161 1.00 94.44 85 GLN A C 1
ATOM 671 O O . GLN A 1 85 ? 1.427 1.038 11.437 1.00 94.44 85 GLN A O 1
ATOM 676 N N . GLN A 1 86 ? -0.811 0.943 11.682 1.00 92.38 86 GLN A N 1
ATOM 677 C CA . GLN A 1 86 ? -1.134 1.026 10.259 1.00 92.38 86 GLN A CA 1
ATOM 678 C C . GLN A 1 86 ? -0.626 2.326 9.620 1.00 92.38 86 GLN A C 1
ATOM 680 O O . GLN A 1 86 ? -0.052 2.288 8.532 1.00 92.38 86 GLN A O 1
ATOM 685 N N . ILE A 1 87 ? -0.700 3.463 10.322 1.00 91.81 87 ILE A N 1
ATOM 686 C CA . ILE A 1 87 ? -0.109 4.731 9.856 1.00 91.81 87 ILE A CA 1
ATOM 687 C C . ILE A 1 87 ? 1.409 4.613 9.659 1.00 91.81 87 ILE A C 1
ATOM 689 O O . ILE A 1 87 ? 1.958 5.135 8.685 1.00 91.81 87 ILE A O 1
ATOM 693 N N . LYS A 1 88 ? 2.118 3.930 10.566 1.00 94.88 88 LYS A N 1
ATOM 694 C CA . LYS A 1 88 ? 3.573 3.739 10.432 1.00 94.88 88 LYS A CA 1
ATOM 695 C C . LYS A 1 88 ? 3.908 2.921 9.187 1.00 94.88 88 LYS A C 1
ATOM 697 O O . LYS A 1 88 ? 4.832 3.282 8.458 1.00 94.88 88 LYS A O 1
ATOM 702 N N . ILE A 1 89 ? 3.137 1.865 8.925 1.00 95.19 89 ILE A N 1
ATOM 703 C CA . ILE A 1 89 ? 3.291 1.023 7.734 1.00 95.19 89 ILE A CA 1
ATOM 704 C C . ILE A 1 89 ? 3.000 1.836 6.468 1.00 95.19 89 ILE A C 1
ATOM 706 O O . ILE A 1 89 ? 3.826 1.848 5.555 1.00 95.19 89 ILE A O 1
ATOM 710 N N . TYR A 1 90 ? 1.892 2.584 6.447 1.00 93.69 90 TYR A N 1
ATOM 711 C CA . TYR A 1 90 ? 1.519 3.474 5.345 1.00 93.69 90 TYR A CA 1
ATOM 712 C C . TYR A 1 90 ? 2.650 4.440 4.985 1.00 93.69 90 TYR A C 1
ATOM 714 O O . TYR A 1 90 ? 3.053 4.530 3.827 1.00 93.69 90 TYR A O 1
ATOM 722 N N . ASN A 1 91 ? 3.207 5.131 5.983 1.00 94.00 91 ASN A N 1
ATOM 723 C CA . ASN A 1 91 ? 4.286 6.094 5.769 1.00 94.00 91 ASN A CA 1
ATOM 724 C C . ASN A 1 91 ? 5.556 5.429 5.216 1.00 94.00 91 ASN A C 1
ATOM 726 O O . ASN A 1 91 ? 6.249 6.021 4.386 1.00 94.00 91 ASN A O 1
ATOM 730 N N . GLY A 1 92 ? 5.848 4.197 5.644 1.00 96.56 92 GLY A N 1
ATOM 731 C CA . GLY A 1 92 ? 6.947 3.398 5.101 1.00 96.56 92 GLY A CA 1
ATOM 732 C C . GLY A 1 92 ? 6.746 3.057 3.624 1.00 96.56 92 GLY A C 1
ATOM 733 O O . GLY A 1 92 ? 7.646 3.292 2.816 1.00 96.56 92 GLY A O 1
ATOM 734 N N . ILE A 1 93 ? 5.556 2.566 3.267 1.00 96.25 93 ILE A N 1
ATOM 735 C CA . ILE A 1 93 ? 5.192 2.244 1.880 1.00 96.25 93 ILE A CA 1
ATOM 736 C C . ILE A 1 93 ? 5.241 3.503 1.014 1.00 96.25 93 ILE A C 1
ATOM 738 O O . ILE A 1 93 ? 5.921 3.509 -0.007 1.00 96.25 93 ILE A O 1
ATOM 742 N N . LYS A 1 94 ? 4.607 4.596 1.451 1.00 94.50 94 LYS A N 1
ATOM 743 C CA . LYS A 1 94 ? 4.582 5.868 0.720 1.00 94.50 94 LYS A CA 1
ATOM 744 C C . LYS A 1 94 ? 5.991 6.352 0.372 1.00 94.50 94 LYS A C 1
ATOM 746 O O . LYS A 1 94 ? 6.274 6.626 -0.788 1.00 94.50 94 LYS A O 1
ATOM 751 N N . ARG A 1 95 ? 6.901 6.372 1.352 1.00 97.12 95 ARG A N 1
ATOM 752 C CA . ARG A 1 95 ? 8.297 6.784 1.134 1.00 97.12 95 ARG A CA 1
ATOM 753 C C . ARG A 1 95 ? 9.023 5.889 0.125 1.00 97.12 95 ARG A C 1
ATOM 755 O O . ARG A 1 95 ? 9.867 6.368 -0.630 1.00 97.12 95 ARG A O 1
ATOM 762 N N . SER A 1 96 ? 8.737 4.591 0.139 1.00 97.00 96 SER A N 1
ATOM 763 C CA . SER A 1 96 ? 9.327 3.641 -0.805 1.00 97.00 96 SER A CA 1
ATOM 764 C C . SER A 1 96 ? 8.785 3.843 -2.225 1.00 97.00 96 SER A C 1
ATOM 766 O O . SER A 1 96 ? 9.565 3.884 -3.177 1.00 97.00 96 SER A O 1
ATOM 768 N N . LEU A 1 97 ? 7.478 4.086 -2.370 1.00 95.94 97 LEU A N 1
ATOM 769 C CA . LEU A 1 97 ? 6.851 4.439 -3.648 1.00 95.94 97 LEU A CA 1
ATOM 770 C C . LEU A 1 97 ? 7.403 5.753 -4.219 1.00 95.94 97 LEU A C 1
ATOM 772 O O . LEU A 1 97 ? 7.747 5.799 -5.400 1.00 95.94 97 LEU A O 1
ATOM 776 N N . ASP A 1 98 ? 7.597 6.777 -3.383 1.00 96.69 98 ASP A N 1
ATOM 777 C CA . ASP A 1 98 ? 8.242 8.033 -3.792 1.00 96.69 98 ASP A CA 1
ATOM 778 C C . ASP A 1 98 ? 9.655 7.781 -4.356 1.00 96.69 98 ASP A C 1
ATOM 780 O O . ASP A 1 98 ? 10.047 8.349 -5.377 1.00 96.69 98 ASP A O 1
ATOM 784 N N . LEU A 1 99 ? 10.419 6.870 -3.740 1.00 97.19 99 LEU A N 1
ATOM 785 C CA . LEU A 1 99 ? 11.751 6.492 -4.221 1.00 97.19 99 LEU A CA 1
ATOM 786 C C . LEU A 1 99 ? 11.701 5.738 -5.558 1.00 97.19 99 LEU A C 1
ATOM 788 O O . LEU A 1 99 ? 12.575 5.933 -6.407 1.00 97.19 99 LEU A O 1
ATOM 792 N N . TYR A 1 100 ? 10.706 4.875 -5.769 1.00 97.06 100 TYR A N 1
ATOM 793 C CA . TYR A 1 100 ? 10.519 4.226 -7.067 1.00 97.06 100 TYR A CA 1
ATOM 794 C C . TYR A 1 100 ? 10.194 5.242 -8.163 1.00 97.06 100 TYR A C 1
ATOM 796 O O . TYR A 1 100 ? 10.755 5.135 -9.252 1.00 97.06 100 TYR A O 1
ATOM 804 N N . MET A 1 101 ? 9.383 6.260 -7.868 1.00 95.06 101 MET A N 1
ATOM 805 C CA . MET A 1 101 ? 9.103 7.347 -8.812 1.00 95.06 101 MET A CA 1
ATOM 806 C C . MET A 1 101 ? 10.373 8.118 -9.193 1.00 95.06 101 MET A C 1
ATOM 808 O O . MET A 1 101 ? 10.605 8.365 -10.376 1.00 95.06 101 MET A O 1
ATOM 812 N N . MET A 1 102 ? 11.246 8.428 -8.228 1.00 96.81 102 MET A N 1
ATOM 813 C CA . MET A 1 102 ? 12.543 9.059 -8.522 1.00 96.81 102 MET A CA 1
ATOM 814 C C . MET A 1 102 ? 13.398 8.191 -9.454 1.00 96.81 102 MET A C 1
ATOM 816 O O . MET A 1 102 ? 13.890 8.679 -10.467 1.00 96.81 102 MET A O 1
ATOM 820 N N . LYS A 1 103 ? 13.507 6.887 -9.174 1.00 96.25 103 LYS A N 1
ATOM 821 C CA . LYS A 1 103 ? 14.265 5.950 -10.021 1.00 96.25 103 LYS A CA 1
ATOM 822 C C . LYS A 1 103 ? 13.677 5.800 -11.422 1.00 96.25 103 LYS A C 1
ATOM 824 O O . LYS A 1 103 ? 14.425 5.617 -12.379 1.00 96.25 103 LYS A O 1
ATOM 829 N N . ALA A 1 104 ? 12.352 5.843 -11.558 1.00 95.06 104 ALA A N 1
ATOM 830 C CA . ALA A 1 104 ? 11.703 5.825 -12.865 1.00 95.06 104 ALA A CA 1
ATOM 831 C C . ALA A 1 104 ? 12.102 7.059 -13.684 1.00 95.06 104 ALA A C 1
ATOM 833 O O . ALA A 1 104 ? 12.490 6.919 -14.842 1.00 95.06 104 ALA A O 1
ATOM 834 N N . ASN A 1 105 ? 12.085 8.240 -13.060 1.00 94.62 105 ASN A N 1
ATOM 835 C CA . ASN A 1 105 ? 12.502 9.487 -13.699 1.00 94.62 105 ASN A CA 1
ATOM 836 C C . ASN A 1 105 ? 13.983 9.460 -14.095 1.00 94.62 105 ASN A C 1
ATOM 838 O O . ASN A 1 105 ? 14.308 9.836 -15.214 1.00 94.62 105 ASN A O 1
ATOM 842 N N . GLU A 1 106 ? 14.869 8.960 -13.229 1.00 93.88 106 GLU A N 1
ATOM 843 C CA . GLU A 1 106 ? 16.292 8.782 -13.555 1.00 93.88 106 GLU A CA 1
ATOM 844 C C . GLU A 1 106 ? 16.481 7.909 -14.802 1.00 93.88 106 GLU A C 1
ATOM 846 O O . GLU A 1 106 ? 17.198 8.288 -15.727 1.00 93.88 106 GLU A O 1
ATOM 851 N N . ILE A 1 107 ? 15.804 6.757 -14.864 1.00 93.06 107 ILE A N 1
ATOM 852 C CA . ILE A 1 107 ? 15.888 5.858 -16.020 1.00 93.06 107 ILE A CA 1
ATOM 853 C C . ILE A 1 107 ? 15.316 6.522 -17.279 1.00 93.06 107 ILE A C 1
ATOM 855 O O . ILE A 1 107 ? 15.870 6.339 -18.362 1.00 93.06 107 ILE A O 1
ATOM 859 N N . MET A 1 108 ? 14.226 7.281 -17.149 1.00 90.44 108 MET A N 1
ATOM 860 C CA . MET A 1 108 ? 13.627 8.017 -18.261 1.00 90.44 108 MET A CA 1
ATOM 861 C C . MET A 1 108 ? 14.608 9.048 -18.833 1.00 90.44 108 MET A C 1
ATOM 863 O O . MET A 1 108 ? 14.803 9.095 -20.045 1.00 90.44 108 MET A O 1
ATOM 867 N N . THR A 1 109 ? 15.279 9.815 -17.972 1.00 90.81 109 THR A N 1
ATOM 868 C CA . THR A 1 109 ? 16.323 10.765 -18.380 1.00 90.81 109 THR A CA 1
ATOM 869 C C . THR A 1 109 ? 17.489 10.051 -19.063 1.00 90.81 109 THR A C 1
ATOM 871 O O . THR A 1 109 ? 17.862 10.424 -20.169 1.00 90.81 109 THR A O 1
ATOM 874 N N . GLU A 1 110 ? 18.001 8.956 -18.485 1.00 90.44 110 GLU A N 1
ATOM 875 C CA . GLU A 1 110 ? 19.079 8.166 -19.105 1.00 90.44 110 GLU A CA 1
ATOM 876 C C . GLU A 1 110 ? 18.710 7.624 -20.501 1.00 90.44 110 GLU A C 1
ATOM 878 O O . GLU A 1 110 ? 19.587 7.435 -21.342 1.00 90.44 110 GLU A O 1
ATOM 883 N N . ILE A 1 111 ? 17.431 7.308 -20.738 1.00 87.38 111 ILE A N 1
ATOM 884 C CA . ILE A 1 111 ? 16.940 6.868 -22.050 1.00 87.38 111 ILE A CA 1
ATOM 885 C C . ILE A 1 111 ? 16.900 8.041 -23.030 1.00 87.38 111 ILE A C 1
ATOM 887 O O . ILE A 1 111 ? 17.325 7.872 -24.167 1.00 87.38 111 ILE A O 1
ATOM 891 N N . ASN A 1 112 ? 16.407 9.203 -22.601 1.00 85.31 112 ASN A N 1
ATOM 892 C CA . ASN A 1 112 ? 16.294 10.383 -23.458 1.00 85.31 112 ASN A CA 1
ATOM 893 C C . ASN A 1 112 ? 17.663 10.952 -23.864 1.00 85.31 112 ASN A C 1
ATOM 895 O O . ASN A 1 112 ? 17.797 11.481 -24.962 1.00 85.31 112 ASN A O 1
ATOM 899 N N . ASP A 1 113 ? 18.674 10.811 -23.004 1.00 83.69 113 ASP A N 1
ATOM 900 C CA . ASP A 1 113 ? 20.020 11.349 -23.229 1.00 83.69 113 ASP A CA 1
ATOM 901 C C . ASP A 1 113 ? 20.929 10.407 -24.046 1.00 83.69 113 ASP A C 1
ATOM 903 O O . ASP A 1 113 ? 22.102 10.715 -24.276 1.00 83.69 113 ASP A O 1
ATOM 907 N N . SER A 1 114 ? 20.439 9.230 -24.457 1.00 81.12 114 SER A N 1
ATOM 908 C CA . SER A 1 114 ? 21.270 8.198 -25.078 1.00 81.12 114 SER A CA 1
ATOM 909 C C . SER A 1 114 ? 20.714 7.662 -26.392 1.00 81.12 114 SER A C 1
ATOM 911 O O . SER A 1 114 ? 19.652 7.057 -26.415 1.00 81.12 114 SER A O 1
ATOM 913 N N . ASP A 1 115 ? 21.528 7.729 -27.449 1.00 77.62 115 ASP A N 1
ATOM 914 C CA . ASP A 1 115 ? 21.273 7.052 -28.733 1.00 77.62 115 ASP A CA 1
ATOM 915 C C . ASP A 1 115 ? 21.850 5.618 -28.785 1.00 77.62 115 ASP A C 1
ATOM 917 O O . ASP A 1 115 ? 21.870 4.960 -29.830 1.00 77.62 115 ASP A O 1
ATOM 921 N N . LEU A 1 116 ? 22.390 5.111 -27.668 1.00 79.88 116 LEU A N 1
ATOM 922 C CA . LEU A 1 116 ? 23.134 3.852 -27.641 1.00 79.88 116 LEU A CA 1
ATOM 923 C C . LEU A 1 116 ? 22.245 2.671 -27.237 1.00 79.88 116 LEU A C 1
ATOM 925 O O . LEU A 1 116 ? 21.804 2.543 -26.093 1.00 79.88 116 LEU A O 1
ATOM 929 N N . THR A 1 117 ? 22.117 1.693 -28.137 1.00 78.25 117 THR A N 1
ATOM 930 C CA . THR A 1 117 ? 21.341 0.455 -27.920 1.00 78.25 117 THR A CA 1
ATOM 931 C C . THR A 1 117 ? 21.734 -0.299 -26.641 1.00 78.25 117 THR A C 1
ATOM 933 O O . THR A 1 117 ? 20.877 -0.862 -25.958 1.00 78.25 117 THR A O 1
ATOM 936 N N . ASN A 1 118 ? 23.017 -0.282 -26.268 1.00 83.25 118 ASN A N 1
ATOM 937 C CA . ASN A 1 118 ? 23.505 -0.942 -25.052 1.00 83.25 118 ASN A CA 1
ATOM 938 C C . ASN A 1 118 ? 22.969 -0.288 -23.764 1.00 83.25 118 ASN A C 1
ATOM 940 O O . ASN A 1 118 ? 22.705 -0.991 -22.784 1.00 83.25 118 ASN A O 1
ATOM 944 N N . ILE A 1 119 ? 22.775 1.036 -23.763 1.00 85.19 119 ILE A N 1
ATOM 945 C CA . ILE A 1 119 ? 22.200 1.772 -22.628 1.00 85.19 119 ILE A CA 1
ATOM 946 C C . ILE A 1 119 ? 20.715 1.431 -22.499 1.00 85.19 119 ILE A C 1
ATOM 948 O O . ILE A 1 119 ? 20.270 1.047 -21.415 1.00 85.19 119 ILE A O 1
ATOM 952 N N . HIS A 1 120 ? 19.972 1.410 -23.608 1.00 84.81 120 HIS A N 1
ATOM 953 C CA . HIS A 1 120 ? 18.570 0.987 -23.593 1.00 84.81 120 HIS A CA 1
ATOM 954 C C . HIS A 1 120 ? 18.384 -0.454 -23.092 1.00 84.81 120 HIS A C 1
ATOM 956 O O . HIS A 1 120 ? 17.508 -0.708 -22.265 1.00 84.81 120 HIS A O 1
ATOM 962 N N . GLN A 1 121 ? 19.231 -1.404 -23.508 1.00 88.44 121 GLN A N 1
ATOM 963 C CA . GLN A 1 121 ? 19.163 -2.786 -23.011 1.00 88.44 121 GLN A CA 1
ATOM 964 C C . GLN A 1 121 ? 19.430 -2.883 -21.504 1.00 88.44 121 GLN A C 1
ATOM 966 O O . GLN A 1 121 ? 18.756 -3.639 -20.794 1.00 88.44 121 GLN A O 1
ATOM 971 N N . ARG A 1 122 ? 20.405 -2.123 -20.991 1.00 92.31 122 ARG A N 1
ATOM 972 C CA . ARG A 1 122 ? 20.684 -2.048 -19.551 1.00 92.31 122 ARG A CA 1
ATOM 973 C C . ARG A 1 122 ? 19.494 -1.458 -18.793 1.00 92.31 122 ARG A C 1
ATOM 975 O O . ARG A 1 122 ? 19.117 -1.998 -17.753 1.00 92.31 122 ARG A O 1
ATOM 982 N N . ASN A 1 123 ? 18.879 -0.409 -19.324 1.00 92.06 123 ASN A N 1
ATOM 983 C CA . ASN A 1 123 ? 17.749 0.266 -18.692 1.00 92.06 123 ASN A CA 1
ATOM 984 C C . ASN A 1 123 ? 16.481 -0.584 -18.709 1.00 92.06 123 ASN A C 1
ATOM 986 O O . ASN A 1 123 ? 15.805 -0.674 -17.687 1.00 92.06 123 ASN A O 1
ATOM 990 N N . LEU A 1 124 ? 16.242 -1.349 -19.774 1.00 90.56 124 LEU A N 1
ATOM 991 C CA . LEU A 1 124 ? 15.171 -2.344 -19.801 1.00 90.56 124 LEU A CA 1
ATOM 992 C C . LEU A 1 124 ? 15.325 -3.383 -18.678 1.00 90.56 124 LEU A C 1
ATOM 994 O O . LEU A 1 124 ? 14.347 -3.737 -18.019 1.00 90.56 124 LEU A O 1
ATOM 998 N N . LYS A 1 125 ? 16.554 -3.850 -18.410 1.00 93.25 125 LYS A N 1
ATOM 999 C CA . LYS A 1 125 ? 16.825 -4.756 -17.279 1.00 93.25 125 LYS A CA 1
ATOM 1000 C C . LYS A 1 125 ? 16.559 -4.082 -15.927 1.00 93.25 125 LYS A C 1
ATOM 1002 O O . LYS A 1 125 ? 15.986 -4.725 -15.048 1.00 93.25 125 LYS A O 1
ATOM 1007 N N . LYS A 1 126 ? 16.939 -2.806 -15.753 1.00 94.88 126 LYS A N 1
ATOM 1008 C CA . LYS A 1 126 ? 16.639 -2.032 -14.529 1.00 94.88 126 LYS A CA 1
ATOM 1009 C C . LYS A 1 126 ? 15.127 -1.909 -14.308 1.00 94.88 126 LYS A C 1
ATOM 1011 O O . LYS A 1 126 ? 14.665 -2.200 -13.209 1.00 94.88 126 LYS A O 1
ATOM 1016 N N . ILE A 1 127 ? 14.373 -1.543 -15.349 1.00 94.12 127 ILE A N 1
ATOM 1017 C CA . ILE A 1 127 ? 12.912 -1.386 -15.289 1.00 94.12 127 ILE A CA 1
ATOM 1018 C C . ILE A 1 127 ? 12.254 -2.703 -14.891 1.00 94.12 127 ILE A C 1
ATOM 1020 O O . ILE A 1 127 ? 11.516 -2.731 -13.914 1.00 94.12 127 ILE A O 1
ATOM 1024 N N . LYS A 1 128 ? 12.578 -3.810 -15.572 1.00 94.31 128 LYS A N 1
ATOM 1025 C CA . LYS A 1 128 ? 12.018 -5.129 -15.233 1.00 94.31 128 LYS A CA 1
ATOM 1026 C C . LYS A 1 128 ? 12.302 -5.527 -13.785 1.00 94.31 128 LYS A C 1
ATOM 1028 O O . LYS A 1 128 ? 11.425 -6.056 -13.118 1.00 94.31 128 LYS A O 1
ATOM 1033 N N . LYS A 1 129 ? 13.503 -5.242 -13.277 1.00 95.50 129 LYS A N 1
ATOM 1034 C CA . LYS A 1 129 ? 13.864 -5.546 -11.886 1.00 95.50 129 LYS A CA 1
ATOM 1035 C C . LYS A 1 129 ? 13.092 -4.696 -10.870 1.00 95.50 129 LYS A C 1
ATOM 1037 O O . LYS A 1 129 ? 12.757 -5.192 -9.801 1.00 95.50 129 LYS A O 1
ATOM 1042 N N . LEU A 1 130 ? 12.877 -3.413 -11.158 1.00 95.69 130 LEU A N 1
ATOM 1043 C CA . LEU A 1 130 ? 12.240 -2.479 -10.224 1.00 95.69 130 LEU A CA 1
ATOM 1044 C C . LEU A 1 130 ? 10.711 -2.522 -10.289 1.00 95.69 130 LEU A C 1
ATOM 1046 O O . LEU A 1 130 ? 10.068 -2.373 -9.256 1.00 95.69 130 LEU A O 1
ATOM 1050 N N . PHE A 1 131 ? 10.134 -2.749 -11.468 1.00 96.12 131 PHE A N 1
ATOM 1051 C CA . PHE A 1 131 ? 8.703 -2.565 -11.741 1.00 96.12 131 PHE A CA 1
ATOM 1052 C C . PHE A 1 131 ? 8.014 -3.784 -12.360 1.00 96.12 131 PHE A C 1
ATOM 1054 O O . PHE A 1 131 ? 6.813 -3.718 -12.612 1.00 96.12 131 PHE A O 1
ATOM 1061 N N . GLY A 1 132 ? 8.751 -4.866 -12.635 1.00 95.50 132 GLY A N 1
ATOM 1062 C CA . GLY A 1 132 ? 8.156 -6.118 -13.105 1.00 95.50 132 GLY A CA 1
ATOM 1063 C C . GLY A 1 132 ? 7.203 -6.726 -12.077 1.00 95.50 132 GLY A C 1
ATOM 1064 O O . GLY A 1 132 ? 7.227 -6.343 -10.912 1.00 95.50 132 GLY A O 1
ATOM 1065 N N . ASP A 1 133 ? 6.388 -7.681 -12.512 1.00 95.56 133 ASP A N 1
ATOM 1066 C CA . ASP A 1 133 ? 5.269 -8.217 -11.722 1.00 95.56 133 ASP A CA 1
ATOM 1067 C C . ASP A 1 133 ? 5.704 -8.801 -10.365 1.00 95.56 133 ASP A C 1
ATOM 1069 O O . ASP A 1 133 ? 5.044 -8.575 -9.354 1.00 95.56 133 ASP A O 1
ATOM 1073 N N . ASP A 1 134 ? 6.872 -9.449 -10.322 1.00 95.00 134 ASP A N 1
ATOM 1074 C CA . ASP A 1 134 ? 7.464 -10.020 -9.101 1.00 95.00 134 ASP A CA 1
ATOM 1075 C C . ASP A 1 134 ? 8.322 -9.012 -8.308 1.00 95.00 134 ASP A C 1
ATOM 1077 O O . ASP A 1 134 ? 9.138 -9.389 -7.461 1.00 95.00 134 ASP A O 1
ATOM 1081 N N . SER A 1 135 ? 8.243 -7.715 -8.621 1.00 96.06 135 SER A N 1
ATOM 1082 C CA . SER A 1 135 ? 9.071 -6.712 -7.961 1.00 96.06 135 SER A CA 1
ATOM 1083 C C . SER A 1 135 ? 8.503 -6.299 -6.606 1.00 96.06 135 SER A C 1
ATOM 1085 O O . SER A 1 135 ? 7.296 -6.236 -6.371 1.00 96.06 135 SER A O 1
ATOM 1087 N N . LYS A 1 136 ? 9.404 -5.867 -5.720 1.00 95.62 136 LYS A N 1
ATOM 1088 C CA . LYS A 1 136 ? 9.027 -5.274 -4.432 1.00 95.62 136 LYS A CA 1
ATOM 1089 C C . LYS A 1 136 ? 8.153 -4.021 -4.588 1.00 95.62 136 LYS A C 1
ATOM 1091 O O . LYS A 1 136 ? 7.380 -3.716 -3.689 1.00 95.62 136 LYS A O 1
ATOM 1096 N N . CYS A 1 137 ? 8.264 -3.295 -5.706 1.00 96.81 137 CYS A N 1
ATOM 1097 C CA . CYS A 1 137 ? 7.391 -2.155 -5.997 1.00 96.81 137 CYS A CA 1
ATOM 1098 C C . CYS A 1 137 ? 5.938 -2.612 -6.168 1.00 96.81 137 CYS A C 1
ATOM 1100 O O . CYS A 1 137 ? 5.052 -2.057 -5.526 1.00 96.81 137 CYS A O 1
ATOM 1102 N N . GLN A 1 138 ? 5.701 -3.671 -6.950 1.00 96.38 138 GLN A N 1
ATOM 1103 C CA . GLN A 1 138 ? 4.357 -4.224 -7.139 1.00 96.38 138 GLN A CA 1
ATOM 1104 C C . GLN A 1 138 ? 3.774 -4.772 -5.832 1.00 96.38 138 GLN A C 1
ATOM 1106 O O . GLN A 1 138 ? 2.616 -4.504 -5.509 1.00 96.38 138 GLN A O 1
ATOM 1111 N N . GLU A 1 139 ? 4.585 -5.460 -5.020 1.00 96.44 139 GLU A N 1
ATOM 1112 C CA . GLU A 1 139 ? 4.154 -5.899 -3.686 1.00 96.44 139 GLU A CA 1
ATOM 1113 C C . GLU A 1 139 ? 3.736 -4.730 -2.784 1.00 96.44 139 GLU A C 1
ATOM 1115 O O . GLU A 1 139 ? 2.765 -4.830 -2.033 1.00 96.44 139 GLU A O 1
ATOM 1120 N N . GLU A 1 140 ? 4.478 -3.624 -2.818 1.00 96.38 140 GLU A N 1
ATOM 1121 C CA . GLU A 1 140 ? 4.185 -2.440 -2.012 1.00 96.38 140 GLU A CA 1
ATOM 1122 C C . GLU A 1 140 ? 2.945 -1.691 -2.506 1.00 96.38 140 GLU A C 1
ATOM 1124 O O . GLU A 1 140 ? 2.158 -1.240 -1.677 1.00 96.38 140 GLU A O 1
ATOM 1129 N N . ILE A 1 141 ? 2.715 -1.630 -3.822 1.00 96.06 141 ILE A N 1
ATOM 1130 C CA . ILE A 1 141 ? 1.469 -1.108 -4.406 1.00 96.06 141 ILE A CA 1
ATOM 1131 C C . ILE A 1 141 ? 0.275 -1.953 -3.950 1.00 96.06 141 ILE A C 1
ATOM 1133 O O . ILE A 1 141 ? -0.737 -1.407 -3.512 1.00 96.06 141 ILE A O 1
ATOM 1137 N N . LYS A 1 142 ? 0.392 -3.285 -3.981 1.00 96.12 142 LYS A N 1
ATOM 1138 C CA . LYS A 1 142 ? -0.665 -4.177 -3.489 1.00 96.12 142 LYS A CA 1
ATOM 1139 C C . LYS A 1 142 ? -0.970 -3.922 -2.009 1.00 96.12 142 LYS A C 1
ATOM 1141 O O . LYS A 1 142 ? -2.122 -3.685 -1.653 1.00 96.12 142 LYS A O 1
ATOM 1146 N N . LYS A 1 143 ? 0.067 -3.888 -1.164 1.00 95.94 143 LYS A N 1
ATOM 1147 C CA . LYS A 1 143 ? -0.064 -3.595 0.275 1.00 95.94 143 LYS A CA 1
ATOM 1148 C C . LYS A 1 143 ? -0.660 -2.212 0.538 1.00 95.94 143 LYS A C 1
ATOM 1150 O O . LYS A 1 143 ? -1.397 -2.048 1.503 1.00 95.94 143 LYS A O 1
ATOM 1155 N N . PHE A 1 144 ? -0.354 -1.218 -0.299 1.00 95.69 144 PHE A N 1
ATOM 1156 C CA . PHE A 1 144 ? -0.932 0.121 -0.195 1.00 95.69 144 PHE A CA 1
ATOM 1157 C C . PHE A 1 144 ? -2.458 0.090 -0.336 1.00 95.69 144 PHE A C 1
ATOM 1159 O O . PHE A 1 144 ? -3.154 0.677 0.490 1.00 95.69 144 PHE A O 1
ATOM 1166 N N . TYR A 1 145 ? -2.978 -0.621 -1.340 1.00 94.69 145 TYR A N 1
ATOM 1167 C CA . TYR A 1 145 ? -4.423 -0.743 -1.544 1.00 94.69 145 TYR A CA 1
ATOM 1168 C C . TYR A 1 145 ? -5.100 -1.581 -0.458 1.00 94.69 145 TYR A C 1
ATOM 1170 O O . TYR A 1 145 ? -6.132 -1.168 0.063 1.00 94.69 145 TYR A O 1
ATOM 1178 N N . GLU A 1 146 ? -4.486 -2.695 -0.045 1.00 94.06 146 GLU A N 1
ATOM 1179 C CA . GLU A 1 146 ? -4.979 -3.496 1.086 1.00 94.06 146 GLU A CA 1
ATOM 1180 C C . GLU A 1 146 ? -5.099 -2.649 2.361 1.00 94.06 146 GLU A C 1
ATOM 1182 O O . GLU A 1 146 ? -6.106 -2.706 3.066 1.00 94.06 146 GLU A O 1
ATOM 1187 N N . LEU A 1 147 ? -4.094 -1.813 2.631 1.00 94.56 147 LEU A N 1
ATOM 1188 C CA . LEU A 1 147 ? -4.096 -0.894 3.761 1.00 94.56 147 LEU A CA 1
ATOM 1189 C C . LEU A 1 147 ? -5.168 0.187 3.616 1.00 94.56 147 LEU A C 1
ATOM 1191 O O . LEU A 1 147 ? -5.849 0.508 4.583 1.00 94.56 147 LEU A O 1
ATOM 1195 N N . GLN A 1 148 ? -5.345 0.744 2.419 1.00 92.06 148 GLN A N 1
ATOM 1196 C CA . GLN A 1 148 ? -6.380 1.741 2.166 1.00 92.06 148 GLN A CA 1
ATOM 1197 C C . GLN A 1 148 ? -7.781 1.182 2.447 1.00 92.06 148 GLN A C 1
ATOM 1199 O O . GLN A 1 148 ? -8.604 1.872 3.049 1.00 92.06 148 GLN A O 1
ATOM 1204 N N . ASP A 1 149 ? -8.053 -0.053 2.036 1.00 91.94 149 ASP A N 1
ATOM 1205 C CA . ASP A 1 149 ? -9.344 -0.696 2.279 1.00 91.94 149 ASP A CA 1
ATOM 1206 C C . ASP A 1 149 ? -9.542 -1.045 3.756 1.00 91.94 149 ASP A C 1
ATOM 1208 O O . ASP A 1 149 ? -10.620 -0.813 4.304 1.00 91.94 149 ASP A O 1
ATOM 1212 N N . ASP A 1 150 ? -8.489 -1.500 4.435 1.00 91.56 150 ASP A N 1
ATOM 1213 C CA . ASP A 1 150 ? -8.504 -1.730 5.879 1.00 91.56 150 ASP A CA 1
ATOM 1214 C C . ASP A 1 150 ? -8.837 -0.453 6.666 1.00 91.56 150 ASP A C 1
ATOM 1216 O O . ASP A 1 150 ? -9.710 -0.451 7.536 1.00 91.56 150 ASP A O 1
ATOM 1220 N N . LEU A 1 151 ? -8.207 0.669 6.304 1.00 91.12 151 LEU A N 1
ATOM 1221 C CA . LEU A 1 151 ? -8.455 1.968 6.929 1.00 91.12 151 LEU A CA 1
ATOM 1222 C C . LEU A 1 151 ? -9.898 2.452 6.715 1.00 91.12 151 LEU A C 1
ATOM 1224 O O . LEU A 1 151 ? -10.488 3.000 7.647 1.00 91.12 151 LEU A O 1
ATOM 1228 N N . LYS A 1 152 ? -10.496 2.207 5.540 1.00 91.81 152 LYS A N 1
ATOM 1229 C CA . LYS A 1 152 ? -11.922 2.503 5.298 1.00 91.81 152 LYS A CA 1
ATOM 1230 C C . LYS A 1 152 ? -12.829 1.686 6.218 1.00 91.81 152 LYS A C 1
ATOM 1232 O O . LYS A 1 152 ? -13.798 2.225 6.750 1.00 91.81 152 LYS A O 1
ATOM 1237 N N . MET A 1 153 ? -12.507 0.409 6.446 1.00 91.75 153 MET A N 1
ATOM 1238 C CA . MET A 1 153 ? -13.268 -0.427 7.380 1.00 91.75 153 MET A CA 1
ATOM 1239 C C . MET A 1 153 ? -13.168 0.109 8.816 1.00 91.75 153 MET A C 1
ATOM 1241 O O . MET A 1 153 ? -14.173 0.175 9.523 1.00 91.75 153 MET A O 1
ATOM 1245 N N . ILE A 1 154 ? -11.987 0.552 9.254 1.00 91.75 154 ILE A N 1
ATOM 1246 C CA . ILE A 1 154 ? -11.824 1.181 10.576 1.00 91.75 154 ILE A CA 1
ATOM 1247 C C . ILE A 1 154 ? -12.669 2.457 10.682 1.00 91.75 154 ILE A C 1
ATOM 1249 O O . ILE A 1 154 ? -13.387 2.645 11.666 1.00 91.75 154 ILE A O 1
ATOM 1253 N N . GLU A 1 155 ? -12.609 3.322 9.668 1.00 91.00 155 GLU A N 1
ATOM 1254 C CA . GLU A 1 155 ? -13.366 4.575 9.627 1.00 91.00 155 GLU A CA 1
ATOM 1255 C C . GLU A 1 155 ? -14.876 4.329 9.762 1.00 91.00 155 GLU A C 1
ATOM 1257 O O . GLU A 1 155 ? -15.549 4.968 10.575 1.00 91.00 155 GLU A O 1
ATOM 1262 N N . GLU A 1 156 ? -15.411 3.379 8.998 1.00 91.94 156 GLU A N 1
ATOM 1263 C CA . GLU A 1 156 ? -16.823 3.007 9.051 1.00 91.94 156 GLU A CA 1
ATOM 1264 C C . GLU A 1 156 ? -17.217 2.448 10.429 1.00 91.94 156 GLU A C 1
ATOM 1266 O O . GLU A 1 156 ? -18.250 2.837 10.981 1.00 91.94 156 GLU A O 1
ATOM 1271 N N . ALA A 1 157 ? -16.384 1.597 11.035 1.00 90.31 157 ALA A N 1
ATOM 1272 C CA . ALA A 1 157 ? -16.655 1.050 12.362 1.00 90.31 157 ALA A CA 1
ATOM 1273 C C . ALA A 1 157 ? -16.726 2.149 13.435 1.00 90.31 157 ALA A C 1
ATOM 1275 O O . ALA A 1 157 ? -17.639 2.142 14.267 1.00 90.31 157 ALA A O 1
ATOM 1276 N N . CYS A 1 158 ? -15.823 3.132 13.382 1.00 88.75 158 CYS A N 1
ATOM 1277 C CA . CYS A 1 158 ? -15.834 4.296 14.270 1.00 88.75 158 CYS A CA 1
ATOM 1278 C C . CYS A 1 158 ? -17.087 5.169 14.072 1.00 88.75 158 CYS A C 1
ATOM 1280 O O . CYS A 1 158 ? -17.716 5.587 15.052 1.00 88.75 158 CYS A O 1
ATOM 1282 N N . LYS A 1 159 ? -17.498 5.408 12.818 1.00 89.50 159 LYS A N 1
ATOM 1283 C CA . LYS A 1 159 ? -18.738 6.142 12.505 1.00 89.50 159 LYS A CA 1
ATOM 1284 C C . LYS A 1 159 ? -19.963 5.427 13.070 1.00 89.50 159 LYS A C 1
ATOM 1286 O O . LYS A 1 159 ? -20.771 6.049 13.755 1.00 89.50 159 LYS A O 1
ATOM 1291 N N . ASN A 1 160 ? -20.060 4.115 12.869 1.00 88.56 160 ASN A N 1
ATOM 1292 C CA . ASN A 1 160 ? -21.164 3.303 13.381 1.00 88.56 160 ASN A CA 1
ATOM 1293 C C . ASN A 1 160 ? -21.224 3.314 14.913 1.00 88.56 160 ASN A C 1
ATOM 1295 O O . ASN A 1 160 ? -22.302 3.436 15.492 1.00 88.56 160 ASN A O 1
ATOM 1299 N N . ALA A 1 161 ? -20.075 3.237 15.583 1.00 86.12 161 ALA A N 1
ATOM 1300 C CA . ALA A 1 161 ? -20.006 3.298 17.040 1.00 86.12 161 ALA A CA 1
ATOM 1301 C C . ALA A 1 161 ? -20.477 4.647 17.604 1.00 86.12 161 ALA A C 1
ATOM 1303 O O . ALA A 1 161 ? -21.166 4.692 18.625 1.00 86.12 161 ALA A O 1
ATOM 1304 N N . THR A 1 162 ? -20.159 5.735 16.899 1.00 84.81 162 THR A N 1
ATOM 1305 C CA . THR A 1 162 ? -20.624 7.088 17.230 1.00 84.81 162 THR A CA 1
ATOM 1306 C C . THR A 1 162 ? -22.139 7.205 17.066 1.00 84.81 162 THR A C 1
ATOM 1308 O O . THR A 1 162 ? -22.824 7.640 17.992 1.00 84.81 162 THR A O 1
ATOM 1311 N N . THR A 1 163 ? -22.680 6.752 15.931 1.00 85.31 163 THR A N 1
ATOM 1312 C CA . THR A 1 163 ? -24.128 6.755 15.653 1.00 85.31 163 THR A CA 1
ATOM 1313 C C . THR A 1 163 ? -24.912 5.930 16.675 1.00 85.31 163 THR A C 1
ATOM 1315 O O . THR A 1 163 ? -25.987 6.341 17.105 1.00 85.31 163 THR A O 1
ATOM 1318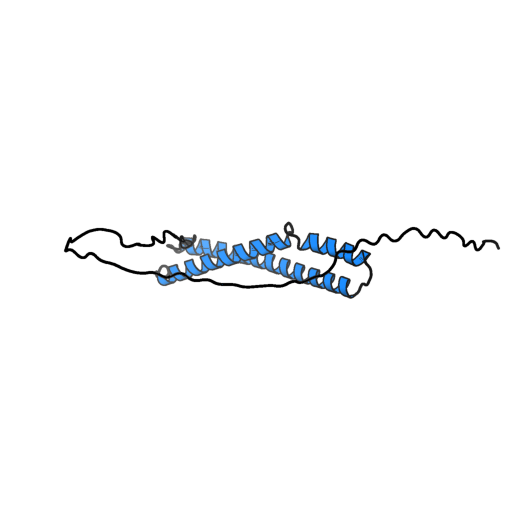 N N . ASN A 1 164 ? -24.353 4.804 17.127 1.00 81.69 164 ASN A N 1
ATOM 1319 C CA . ASN A 1 164 ? -24.977 3.924 18.118 1.00 81.69 164 ASN A CA 1
ATOM 1320 C C . ASN A 1 164 ? -24.824 4.406 19.574 1.00 81.69 164 ASN A C 1
ATOM 1322 O O . ASN A 1 164 ? -25.276 3.721 20.487 1.00 81.69 164 ASN A O 1
ATOM 1326 N N . GLY A 1 165 ? -24.194 5.562 19.814 1.00 70.25 165 GLY A N 1
ATOM 1327 C CA . GLY A 1 165 ? -24.100 6.162 21.147 1.00 70.25 165 GLY A CA 1
ATOM 1328 C C . GLY A 1 165 ? -23.177 5.426 22.121 1.00 70.25 165 GLY A C 1
ATOM 1329 O O . GLY A 1 165 ? -23.317 5.605 23.323 1.00 70.25 165 GLY A O 1
ATOM 1330 N N . ILE A 1 166 ? -22.221 4.632 21.631 1.00 69.94 166 ILE A N 1
ATOM 1331 C CA . ILE A 1 166 ? -21.295 3.845 22.474 1.00 69.94 166 ILE A CA 1
ATOM 1332 C C . ILE A 1 166 ? -20.360 4.744 23.305 1.00 69.94 166 ILE A C 1
ATOM 1334 O O . ILE A 1 166 ? -19.784 4.309 24.298 1.00 69.94 166 ILE A O 1
ATOM 1338 N N . TYR A 1 167 ? -20.234 6.011 22.911 1.00 60.50 167 TYR A N 1
ATOM 1339 C CA . TYR A 1 167 ? -19.426 7.030 23.582 1.00 60.50 167 TYR A CA 1
ATOM 1340 C C . TYR A 1 167 ? -20.260 8.068 24.353 1.00 60.50 167 TYR A C 1
ATOM 1342 O O . TYR A 1 167 ? -19.722 9.121 24.692 1.00 60.50 167 TYR A O 1
ATOM 1350 N N . LYS A 1 168 ? -21.562 7.822 24.560 1.00 50.31 168 LYS A N 1
ATOM 1351 C CA . LYS A 1 168 ? -22.420 8.672 25.400 1.00 50.31 168 LYS A CA 1
ATOM 1352 C C . LYS A 1 168 ? -22.400 8.239 26.859 1.00 50.31 168 LYS A C 1
ATOM 1354 O O . LYS A 1 168 ? -22.253 7.025 27.113 1.00 50.31 168 LYS A O 1
#